Protein AF-A0A7S4FYT9-F1 (afdb_monomer)

Sequence (121 aa):
QPREYAEAGGARRRPPRKLHVITMLNKPWQHHCTTIKSALCHRVPLEIIGWHTGKRQAYFAAVMSKMFLTERHIATLPPEDFVLFVDAGDIVFNGDVDEIYDRFVKIGSSIVFNAESQCSG

Structure (mmCIF, N/CA/C/O backbone):
data_AF-A0A7S4FYT9-F1
#
_entry.id   AF-A0A7S4FYT9-F1
#
loop_
_atom_site.group_PDB
_atom_site.id
_atom_site.type_symbol
_atom_site.label_atom_id
_atom_site.label_alt_id
_atom_site.label_comp_id
_atom_site.label_asym_id
_atom_site.label_entity_id
_atom_site.label_seq_id
_atom_site.pdbx_PDB_ins_code
_atom_site.Cartn_x
_atom_site.Cartn_y
_atom_site.Cartn_z
_atom_site.occupancy
_atom_site.B_iso_or_equiv
_atom_site.auth_seq_id
_atom_site.auth_comp_id
_atom_site.auth_asym_id
_atom_site.auth_atom_id
_atom_site.pdbx_PDB_model_num
ATOM 1 N N . GLN A 1 1 ? -9.338 10.453 34.574 1.00 40.81 1 GLN A N 1
ATOM 2 C CA . GLN A 1 1 ? -10.809 10.543 34.468 1.00 40.81 1 GLN A CA 1
ATOM 3 C C . GLN A 1 1 ? -11.174 10.623 32.990 1.00 40.81 1 GLN A C 1
ATOM 5 O O . GLN A 1 1 ? -10.690 11.540 32.333 1.00 40.81 1 GLN A O 1
ATOM 10 N N . PRO A 1 2 ? -11.915 9.648 32.444 1.00 44.12 2 PRO A N 1
ATOM 11 C CA . PRO A 1 2 ? -12.357 9.665 31.054 1.00 44.12 2 PRO A CA 1
ATOM 12 C C . PRO A 1 2 ? -13.556 10.6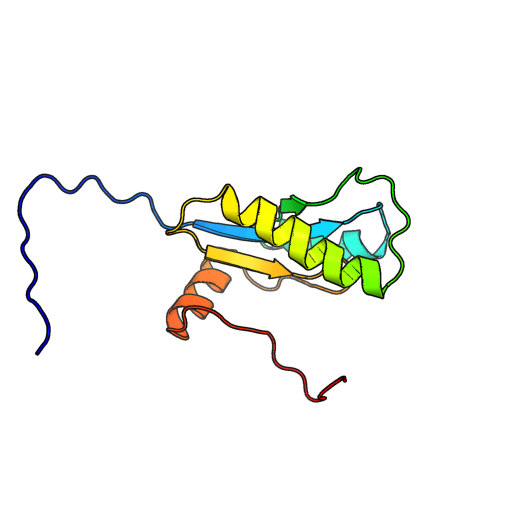11 30.911 1.00 44.12 2 PRO A C 1
ATOM 14 O O . PRO A 1 2 ? -14.449 10.598 31.754 1.00 44.12 2 PRO A O 1
ATOM 17 N N . ARG A 1 3 ? -13.554 11.462 29.878 1.00 44.25 3 ARG A N 1
ATOM 18 C CA . ARG A 1 3 ? -14.702 12.319 29.560 1.00 44.25 3 ARG A CA 1
ATOM 19 C C . ARG A 1 3 ? -15.768 11.503 28.837 1.00 44.25 3 ARG A C 1
ATOM 21 O O . ARG A 1 3 ? -15.481 10.834 27.848 1.00 44.25 3 ARG A O 1
ATOM 28 N N . GLU A 1 4 ? -16.961 11.586 29.406 1.00 42.75 4 GLU A N 1
ATOM 29 C CA . GLU A 1 4 ? -18.210 10.961 29.003 1.00 42.75 4 GLU A CA 1
ATOM 30 C C . GLU A 1 4 ? -18.640 11.289 27.572 1.00 42.75 4 GLU A C 1
ATOM 32 O O . GLU A 1 4 ? -18.412 12.374 27.035 1.00 42.75 4 GLU A O 1
ATOM 37 N N . TYR A 1 5 ? -19.323 10.297 27.008 1.00 52.72 5 TYR A N 1
ATOM 38 C CA . TYR A 1 5 ? -20.113 10.344 25.796 1.00 52.72 5 TYR A CA 1
ATOM 39 C C . TYR A 1 5 ? -21.296 11.300 25.979 1.00 52.72 5 TYR A C 1
ATOM 41 O O . TYR A 1 5 ? -22.156 11.070 26.825 1.00 52.72 5 TYR A O 1
ATOM 49 N N . ALA A 1 6 ? -21.368 12.333 25.144 1.00 39.28 6 ALA A N 1
ATOM 50 C CA . ALA A 1 6 ? -22.602 13.066 24.902 1.00 39.28 6 ALA A CA 1
ATOM 51 C C . ALA A 1 6 ? -23.101 12.698 23.501 1.00 39.28 6 ALA A C 1
ATOM 53 O O . ALA A 1 6 ? -22.604 13.201 22.492 1.00 39.28 6 ALA A O 1
ATOM 54 N N . GLU A 1 7 ? -24.065 11.781 23.447 1.00 59.03 7 GLU A N 1
ATOM 55 C CA . GLU A 1 7 ? -24.903 11.573 22.271 1.00 59.03 7 GLU A CA 1
ATOM 56 C C . GLU A 1 7 ? -25.953 12.688 22.205 1.00 59.03 7 GLU A C 1
ATOM 58 O O . GLU A 1 7 ? -26.822 12.785 23.068 1.00 59.03 7 GLU A O 1
ATOM 63 N N . ALA A 1 8 ? -25.889 13.523 21.168 1.00 42.94 8 ALA A N 1
ATOM 64 C CA . ALA A 1 8 ? -27.011 14.350 20.739 1.00 42.94 8 ALA A CA 1
ATOM 65 C C . ALA A 1 8 ? -26.847 14.743 19.262 1.00 42.94 8 ALA A C 1
ATOM 67 O O . ALA A 1 8 ? -25.903 15.439 18.896 1.00 42.94 8 ALA A O 1
ATOM 68 N N . GLY A 1 9 ? -27.808 14.335 18.428 1.00 40.00 9 GLY A N 1
ATOM 69 C CA . GLY A 1 9 ? -28.089 14.979 17.142 1.00 40.00 9 GLY A CA 1
ATOM 70 C C . GLY A 1 9 ? -27.569 14.247 15.907 1.00 40.00 9 GLY A C 1
ATOM 71 O O . GLY A 1 9 ? -26.445 14.471 15.477 1.00 40.00 9 GLY A O 1
ATOM 72 N N . GLY A 1 10 ? -28.435 13.422 15.303 1.00 42.09 10 GLY A N 1
ATOM 73 C CA . GLY A 1 10 ? -28.353 12.983 13.906 1.00 42.09 10 GLY A CA 1
ATOM 74 C C . GLY A 1 10 ? -26.970 12.519 13.468 1.00 42.09 10 GLY A C 1
ATOM 75 O O . GLY A 1 10 ? -26.275 13.254 12.768 1.00 42.09 10 GLY A O 1
ATOM 76 N N . ALA A 1 11 ? -26.577 11.304 13.859 1.00 44.91 11 ALA A N 1
ATOM 77 C CA . ALA A 1 11 ? -25.326 10.709 13.416 1.00 44.91 11 ALA A CA 1
ATOM 78 C C . ALA A 1 11 ? -25.311 10.653 11.881 1.00 44.91 11 ALA A C 1
ATOM 80 O O . ALA A 1 11 ? -25.817 9.712 11.269 1.00 44.91 11 ALA A O 1
ATOM 81 N N . ARG A 1 12 ? -24.706 11.667 11.245 1.00 51.09 12 ARG A N 1
ATOM 82 C CA . ARG A 1 12 ? -24.096 11.504 9.931 1.00 51.09 12 ARG A CA 1
ATOM 83 C C . ARG A 1 12 ? -23.242 10.261 10.093 1.00 51.09 12 ARG A C 1
ATOM 85 O O . ARG A 1 12 ? -22.266 10.305 10.843 1.00 51.09 12 ARG A O 1
ATOM 92 N N . ARG A 1 13 ? -23.670 9.141 9.501 1.00 49.75 13 ARG A N 1
ATOM 93 C CA . ARG A 1 13 ? -22.860 7.925 9.456 1.00 49.75 13 ARG A CA 1
ATOM 94 C C . ARG A 1 13 ? -21.493 8.387 8.980 1.00 49.75 13 ARG A C 1
ATOM 96 O O . ARG A 1 13 ? -21.386 8.883 7.859 1.00 49.75 13 ARG A O 1
ATOM 103 N N . ARG A 1 14 ? -20.493 8.341 9.868 1.00 52.25 14 ARG A N 1
ATOM 104 C CA . ARG A 1 14 ? -19.122 8.614 9.453 1.00 52.25 14 ARG A CA 1
ATOM 105 C C . ARG A 1 14 ? -18.856 7.654 8.294 1.00 52.25 14 ARG A C 1
ATOM 107 O O . ARG A 1 14 ? -19.249 6.487 8.415 1.00 52.25 14 ARG A O 1
ATOM 114 N N . PRO A 1 15 ? -18.311 8.136 7.168 1.00 57.19 15 PRO A N 1
ATOM 115 C CA . PRO A 1 15 ? -17.970 7.240 6.080 1.00 57.19 15 PRO A CA 1
ATOM 116 C C . PRO A 1 15 ? -17.090 6.111 6.641 1.00 57.19 15 PRO A C 1
ATOM 118 O O . PRO A 1 15 ? -16.320 6.349 7.581 1.00 57.19 15 PRO A O 1
ATOM 121 N N . PRO A 1 16 ? -17.260 4.870 6.159 1.00 69.19 16 PRO A N 1
ATOM 122 C CA . PRO A 1 16 ? -16.419 3.769 6.599 1.00 69.19 16 PRO A CA 1
ATOM 123 C C . PRO A 1 16 ? -14.960 4.146 6.338 1.00 69.19 16 PRO A C 1
ATOM 125 O O . PRO A 1 16 ? -14.628 4.579 5.235 1.00 69.19 16 PRO A O 1
ATOM 128 N N . ARG A 1 17 ? -14.118 4.022 7.370 1.00 78.25 17 ARG A N 1
ATOM 129 C CA . ARG A 1 17 ? -12.682 4.288 7.247 1.00 78.25 17 ARG A CA 1
ATOM 130 C C . ARG A 1 17 ? -12.112 3.357 6.191 1.00 78.25 17 ARG A C 1
ATOM 132 O O . ARG A 1 17 ? -12.377 2.155 6.236 1.00 78.25 17 ARG A O 1
ATOM 139 N N . LYS A 1 18 ? -11.355 3.910 5.253 1.00 90.81 18 LYS A N 1
ATOM 140 C CA . LYS A 1 18 ? -10.809 3.156 4.130 1.00 90.81 18 LYS A CA 1
ATOM 141 C C . LYS A 1 18 ? -9.322 2.890 4.339 1.00 90.81 18 LYS A C 1
ATOM 143 O O . LYS A 1 18 ? -8.601 3.741 4.850 1.00 90.81 18 LYS A O 1
ATOM 148 N N . LEU A 1 19 ? -8.862 1.714 3.913 1.00 95.19 19 LEU A N 1
ATOM 149 C CA . LEU A 1 19 ? -7.441 1.418 3.760 1.00 95.19 19 LEU A CA 1
ATOM 150 C C . LEU A 1 19 ? -7.000 1.738 2.324 1.00 95.19 19 LEU A C 1
ATOM 152 O O . LEU A 1 19 ? -7.500 1.145 1.366 1.00 95.19 19 LEU A O 1
ATOM 156 N N . HIS A 1 20 ? -6.056 2.665 2.179 1.00 96.31 20 HIS A N 1
ATOM 157 C CA . HIS A 1 20 ? -5.374 2.969 0.921 1.00 96.31 20 HIS A CA 1
ATOM 158 C C . HIS A 1 20 ? -4.064 2.193 0.871 1.00 96.31 20 HIS A C 1
ATOM 160 O O . HIS A 1 20 ? -3.206 2.360 1.739 1.00 96.31 20 HIS A O 1
ATOM 166 N N . VAL A 1 21 ? -3.903 1.333 -0.133 1.00 96.75 21 VAL A N 1
ATOM 167 C CA . VAL A 1 21 ? -2.670 0.565 -0.324 1.00 96.75 21 VAL A CA 1
ATOM 168 C C . VAL A 1 21 ? -1.877 1.215 -1.439 1.00 96.75 21 VAL A C 1
ATOM 170 O O . VAL A 1 21 ? -2.319 1.233 -2.584 1.00 96.75 21 VAL A O 1
ATOM 173 N N . ILE A 1 22 ? -0.715 1.760 -1.101 1.00 95.31 22 ILE A N 1
ATOM 174 C CA . ILE A 1 22 ? 0.090 2.579 -2.003 1.00 95.31 22 ILE A CA 1
ATOM 175 C C . ILE A 1 22 ? 1.469 1.961 -2.210 1.00 95.31 22 ILE A C 1
ATOM 177 O O . ILE A 1 22 ? 2.084 1.411 -1.295 1.00 95.31 22 ILE A O 1
ATOM 181 N N . THR A 1 23 ? 1.984 2.092 -3.424 1.00 92.50 23 THR A N 1
ATOM 182 C CA . THR A 1 23 ? 3.362 1.743 -3.753 1.00 92.50 23 THR A CA 1
ATOM 183 C C . THR A 1 23 ? 3.968 2.769 -4.697 1.00 92.50 23 THR A C 1
ATOM 185 O O . THR A 1 23 ? 3.248 3.450 -5.425 1.00 92.50 23 THR A O 1
ATOM 188 N N . MET A 1 24 ? 5.295 2.899 -4.712 1.00 88.44 24 MET A N 1
ATOM 189 C CA . MET A 1 24 ? 5.979 3.835 -5.605 1.00 88.44 24 MET A CA 1
ATOM 190 C C . MET A 1 24 ? 6.652 3.119 -6.772 1.00 88.44 24 MET A C 1
ATOM 192 O O . MET A 1 24 ? 7.477 2.224 -6.580 1.00 88.44 24 MET A O 1
ATOM 196 N N . LEU A 1 25 ? 6.396 3.609 -7.987 1.00 83.75 25 LEU A N 1
ATOM 197 C CA . LEU A 1 25 ? 7.060 3.140 -9.196 1.00 83.75 25 LEU A CA 1
ATOM 198 C C . LEU A 1 25 ? 7.411 4.290 -10.137 1.00 83.75 25 LEU A C 1
ATOM 200 O O . LEU A 1 25 ? 6.536 5.007 -10.607 1.00 83.75 25 LEU A O 1
ATOM 204 N N . ASN A 1 26 ? 8.696 4.441 -10.463 1.00 75.44 26 ASN A N 1
ATOM 205 C CA . ASN A 1 26 ? 9.166 5.486 -11.380 1.00 75.44 26 ASN A CA 1
ATOM 206 C C . ASN A 1 26 ? 9.350 5.001 -12.832 1.00 75.44 26 ASN A C 1
ATOM 208 O O . ASN A 1 26 ? 9.336 5.826 -13.749 1.00 75.44 26 ASN A O 1
ATOM 212 N N . LYS A 1 27 ? 9.508 3.688 -13.060 1.00 72.62 27 LYS A N 1
ATOM 213 C CA . LYS A 1 27 ? 9.619 3.053 -14.384 1.00 72.62 27 LYS A CA 1
ATOM 214 C C . LYS A 1 27 ? 9.058 1.629 -14.360 1.00 72.62 27 LYS A C 1
ATOM 216 O O . LYS A 1 27 ? 9.313 0.924 -13.392 1.00 72.62 27 LYS A O 1
ATOM 221 N N . PRO A 1 28 ? 8.379 1.162 -15.420 1.00 68.69 28 PRO A N 1
ATOM 222 C CA . PRO A 1 28 ? 7.973 -0.236 -15.517 1.00 68.69 28 PRO A CA 1
ATOM 223 C C . PRO A 1 28 ? 9.192 -1.161 -15.454 1.00 68.69 28 PRO A C 1
ATOM 225 O O . PRO A 1 28 ? 10.140 -1.003 -16.224 1.00 68.69 28 PRO A O 1
ATOM 228 N N . TRP A 1 29 ? 9.148 -2.140 -14.554 1.00 71.75 29 TRP A N 1
ATOM 229 C CA . TRP A 1 29 ? 10.167 -3.177 -14.435 1.00 71.75 29 TRP A CA 1
ATOM 230 C C . TRP A 1 29 ? 9.514 -4.521 -14.095 1.00 71.75 29 TRP A C 1
ATOM 232 O O . TRP A 1 29 ? 8.475 -4.561 -13.437 1.00 71.75 29 TRP A O 1
ATOM 242 N N . GLN A 1 30 ? 10.096 -5.625 -14.573 1.00 69.56 30 GLN A N 1
ATOM 243 C CA . GLN A 1 30 ? 9.474 -6.956 -14.536 1.00 69.56 30 GLN A CA 1
ATOM 244 C C . GLN A 1 30 ? 9.146 -7.436 -13.117 1.00 69.56 30 GLN A C 1
ATOM 246 O O . GLN A 1 30 ? 8.117 -8.075 -12.917 1.00 69.56 30 GLN A O 1
ATOM 251 N N . HIS A 1 31 ? 9.963 -7.084 -12.121 1.00 73.06 31 HIS A N 1
ATOM 252 C CA . HIS A 1 31 ? 9.740 -7.504 -10.733 1.00 73.06 31 HIS A CA 1
ATOM 253 C C . HIS A 1 31 ? 8.440 -6.942 -10.127 1.00 73.06 31 HIS A C 1
ATOM 255 O O . HIS A 1 31 ? 7.831 -7.571 -9.268 1.00 73.06 31 HIS A O 1
ATOM 261 N N . HIS A 1 32 ? 7.920 -5.837 -10.666 1.00 81.62 32 HIS A N 1
ATOM 262 C CA . HIS A 1 32 ? 6.683 -5.211 -10.193 1.00 81.62 32 HIS A CA 1
ATOM 263 C C . HIS A 1 32 ? 5.432 -5.970 -10.633 1.00 81.62 32 HIS A C 1
ATOM 265 O O . HIS A 1 32 ? 4.373 -5.843 -10.017 1.00 81.62 32 HIS A O 1
ATOM 271 N N . CYS A 1 33 ? 5.541 -6.789 -11.685 1.00 87.38 33 CYS A N 1
ATOM 272 C CA . CYS A 1 33 ? 4.434 -7.620 -12.135 1.00 87.38 33 CYS A CA 1
ATOM 273 C C . CYS A 1 33 ? 3.998 -8.601 -11.043 1.00 87.38 33 CYS A C 1
ATOM 275 O O . CYS A 1 33 ? 2.808 -8.880 -10.942 1.00 87.38 33 CYS A O 1
ATOM 277 N N . THR A 1 34 ? 4.922 -9.089 -10.208 1.00 91.31 34 THR A N 1
ATOM 278 C CA . THR A 1 34 ? 4.604 -9.995 -9.096 1.00 91.31 34 THR A CA 1
ATOM 279 C C . THR A 1 34 ? 3.759 -9.293 -8.035 1.00 91.31 34 THR A C 1
ATOM 281 O O . THR A 1 34 ? 2.691 -9.793 -7.678 1.00 91.31 34 THR A O 1
ATOM 284 N N . THR A 1 35 ? 4.174 -8.100 -7.604 1.00 92.75 35 THR A N 1
ATOM 285 C CA . THR A 1 35 ? 3.432 -7.273 -6.644 1.00 92.75 35 THR A CA 1
ATOM 286 C C . THR A 1 35 ? 2.030 -6.960 -7.160 1.00 92.75 35 THR A C 1
ATOM 288 O O . THR A 1 35 ? 1.045 -7.267 -6.491 1.00 92.75 35 THR A O 1
ATOM 291 N N . ILE A 1 36 ? 1.919 -6.453 -8.395 1.00 92.69 36 ILE A N 1
ATOM 292 C CA . ILE A 1 36 ? 0.631 -6.116 -9.022 1.00 92.69 36 ILE A CA 1
ATOM 293 C C . ILE A 1 36 ? -0.254 -7.359 -9.157 1.00 92.69 36 ILE A C 1
ATOM 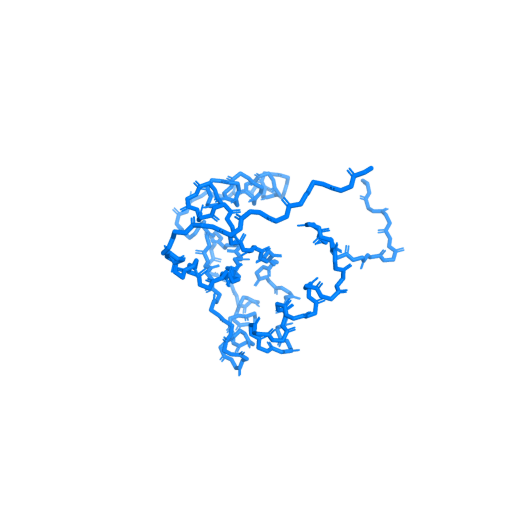295 O O . ILE A 1 36 ? -1.437 -7.320 -8.826 1.00 92.69 36 ILE A O 1
ATOM 299 N N . LYS A 1 37 ? 0.306 -8.482 -9.619 1.00 94.38 37 LYS A N 1
ATOM 300 C CA . LYS A 1 37 ? -0.449 -9.727 -9.789 1.00 94.38 37 LYS A CA 1
ATOM 301 C C . LYS A 1 37 ? -0.975 -10.243 -8.454 1.00 94.38 37 LYS A C 1
ATOM 303 O O . LYS A 1 37 ? -2.139 -10.622 -8.388 1.00 94.38 37 LYS A O 1
ATOM 308 N N . SER A 1 38 ? -0.157 -10.240 -7.401 1.00 96.12 38 SER A N 1
ATOM 309 C CA . SER A 1 38 ? -0.609 -10.663 -6.072 1.00 96.12 38 SER A CA 1
ATOM 310 C C . SER A 1 38 ? -1.687 -9.731 -5.513 1.00 96.12 38 SER A C 1
ATOM 312 O O . SER A 1 38 ? -2.704 -10.220 -5.031 1.00 96.12 38 SER A O 1
ATOM 314 N N . ALA A 1 39 ? -1.546 -8.412 -5.685 1.00 96.06 39 ALA A N 1
ATOM 315 C CA . ALA A 1 39 ? -2.573 -7.451 -5.290 1.00 96.06 39 ALA A CA 1
ATOM 316 C C . ALA A 1 39 ? -3.914 -7.745 -5.981 1.00 96.06 39 ALA A C 1
ATOM 318 O O . ALA A 1 39 ? -4.944 -7.842 -5.320 1.00 96.06 39 ALA A O 1
ATOM 319 N N . LEU A 1 40 ? -3.896 -7.984 -7.297 1.00 95.50 40 LEU A N 1
ATOM 320 C CA . LEU A 1 40 ? -5.093 -8.347 -8.060 1.00 95.50 40 LEU A CA 1
ATOM 321 C C . LEU A 1 40 ? -5.700 -9.678 -7.597 1.00 95.50 40 LEU A C 1
ATOM 323 O O . LEU A 1 40 ? -6.911 -9.751 -7.388 1.00 95.50 40 LEU A O 1
ATOM 327 N N . CYS A 1 41 ? -4.880 -10.716 -7.402 1.00 97.06 41 CYS A N 1
ATOM 328 C CA . CYS A 1 41 ? -5.342 -12.023 -6.922 1.00 97.06 41 CYS A CA 1
ATOM 329 C C . CYS A 1 41 ? -6.029 -11.933 -5.553 1.00 97.06 41 CYS A C 1
ATOM 331 O O . CYS A 1 41 ? -6.990 -12.657 -5.304 1.00 97.06 41 CYS A O 1
ATOM 333 N N . HIS A 1 42 ? -5.559 -11.030 -4.695 1.00 96.94 42 HIS A N 1
ATOM 334 C CA . HIS A 1 42 ? -6.077 -10.831 -3.348 1.00 96.94 42 HIS A CA 1
ATOM 335 C C . HIS A 1 42 ? -7.035 -9.638 -3.224 1.00 96.94 42 HIS A C 1
ATOM 337 O O . HIS A 1 42 ? -7.385 -9.253 -2.118 1.00 96.94 42 HIS A O 1
ATOM 343 N N . ARG A 1 43 ? -7.508 -9.057 -4.338 1.00 95.69 43 ARG A N 1
ATOM 344 C CA . ARG A 1 43 ? -8.461 -7.925 -4.338 1.00 95.69 43 ARG A CA 1
ATOM 345 C C . ARG A 1 43 ? -7.973 -6.716 -3.529 1.00 95.69 43 ARG A C 1
ATOM 347 O O . ARG A 1 43 ? -8.768 -5.985 -2.944 1.00 95.69 43 ARG A O 1
ATOM 354 N N . VAL A 1 44 ? -6.666 -6.490 -3.522 1.00 96.75 44 VAL A N 1
ATOM 355 C CA . VAL A 1 44 ? -6.047 -5.325 -2.899 1.00 96.75 44 VAL A CA 1
ATOM 356 C C . VAL A 1 44 ? -6.038 -4.177 -3.916 1.00 96.75 44 VAL A C 1
ATOM 358 O O . VAL A 1 44 ? -5.402 -4.309 -4.968 1.00 96.75 44 VAL A O 1
ATOM 361 N N . PRO A 1 45 ? -6.728 -3.050 -3.648 1.00 94.94 45 PRO A N 1
ATOM 362 C CA . PRO A 1 45 ? -6.757 -1.901 -4.549 1.00 94.94 45 PRO A CA 1
ATOM 363 C C . PRO A 1 45 ? -5.437 -1.121 -4.451 1.00 94.94 45 PRO A C 1
ATOM 365 O O . PRO A 1 45 ? -5.351 -0.104 -3.767 1.00 94.94 45 PRO A O 1
ATOM 368 N N . LEU A 1 46 ? -4.398 -1.637 -5.110 1.00 94.50 46 LEU A N 1
ATOM 369 C CA . LEU A 1 46 ? -3.054 -1.067 -5.104 1.00 94.50 46 LEU A CA 1
ATOM 370 C C . LEU A 1 46 ? -2.971 0.183 -5.990 1.00 94.50 46 LEU A C 1
ATOM 372 O O . LEU A 1 46 ? -3.107 0.099 -7.212 1.00 94.50 46 LEU A O 1
ATOM 376 N N . GLU A 1 47 ? -2.681 1.328 -5.381 1.00 93.50 47 GLU A N 1
ATOM 377 C CA . GLU A 1 47 ? -2.369 2.573 -6.075 1.00 93.50 47 GLU A CA 1
ATOM 378 C C . GLU A 1 47 ? -0.858 2.711 -6.298 1.00 93.50 47 GLU A C 1
ATOM 380 O O . GLU A 1 47 ? -0.043 2.463 -5.407 1.00 93.50 47 GLU A O 1
ATOM 385 N N . ILE A 1 48 ? -0.474 3.119 -7.509 1.00 90.19 48 ILE A N 1
ATOM 386 C CA . ILE A 1 48 ? 0.923 3.308 -7.900 1.00 90.19 48 ILE A CA 1
ATOM 387 C C . ILE A 1 48 ? 1.202 4.804 -8.046 1.00 90.19 48 ILE A C 1
ATOM 389 O O . ILE A 1 48 ? 0.724 5.444 -8.982 1.00 90.19 48 ILE A O 1
ATOM 393 N N . ILE A 1 49 ? 2.037 5.348 -7.163 1.00 88.00 49 ILE A N 1
ATOM 394 C CA . ILE A 1 49 ? 2.463 6.751 -7.191 1.00 88.00 49 ILE A CA 1
ATOM 395 C C . ILE A 1 49 ? 3.840 6.913 -7.853 1.00 88.00 49 ILE A C 1
ATOM 397 O O . ILE A 1 49 ? 4.676 6.008 -7.857 1.00 88.00 49 ILE A O 1
ATOM 401 N N . GLY A 1 50 ? 4.104 8.095 -8.419 1.00 81.25 50 GLY A N 1
ATOM 402 C CA . GLY A 1 50 ? 5.405 8.436 -9.021 1.00 81.25 50 GLY A CA 1
ATOM 403 C C . GLY A 1 50 ? 5.601 7.995 -10.477 1.00 81.25 50 GLY A C 1
ATOM 404 O O . GLY A 1 50 ? 6.651 8.293 -11.068 1.00 81.25 50 GLY A O 1
ATOM 405 N N . TRP A 1 51 ? 4.584 7.360 -11.066 1.00 69.19 51 TRP A N 1
ATOM 406 C CA . TRP A 1 51 ? 4.534 7.009 -12.482 1.00 69.19 51 TRP A CA 1
ATOM 407 C C . TRP A 1 51 ? 4.669 8.298 -13.317 1.00 69.19 51 TRP A C 1
ATOM 409 O O . TRP A 1 51 ? 3.922 9.250 -13.114 1.00 69.19 51 TRP A O 1
ATOM 419 N N . HIS A 1 52 ? 5.669 8.358 -14.209 1.00 59.94 52 HIS A N 1
ATOM 420 C CA . HIS A 1 52 ? 6.035 9.519 -15.053 1.00 59.94 52 HIS A CA 1
ATOM 421 C C . HIS A 1 52 ? 6.882 10.652 -14.445 1.00 59.94 52 HIS A C 1
ATOM 423 O O . HIS A 1 52 ? 7.058 11.686 -15.087 1.00 59.94 52 HIS A O 1
ATOM 429 N N . THR A 1 53 ? 7.523 10.477 -13.288 1.00 61.44 53 THR A N 1
ATOM 430 C CA . THR A 1 53 ? 8.441 11.519 -12.763 1.00 61.44 53 THR A CA 1
ATOM 431 C C . THR A 1 53 ? 9.724 11.724 -13.592 1.00 61.44 53 THR A C 1
ATOM 433 O O . THR A 1 53 ? 10.471 12.668 -13.340 1.00 61.44 53 THR A O 1
ATOM 436 N N . GLY A 1 54 ? 9.997 10.874 -1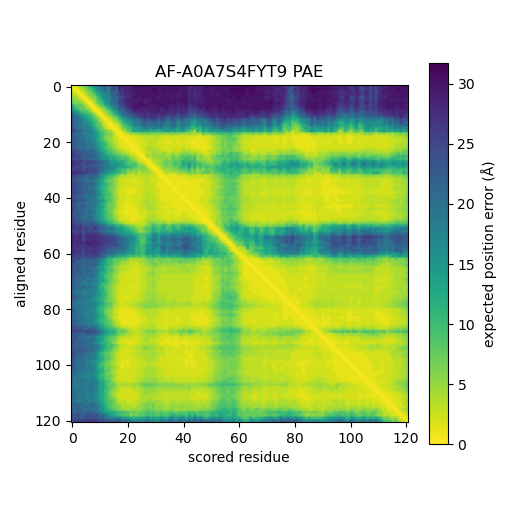4.595 1.00 54.47 54 GLY A N 1
ATOM 437 C CA . GLY A 1 54 ? 11.002 11.089 -15.652 1.00 54.47 54 GLY A CA 1
ATOM 438 C C . GLY A 1 54 ? 12.475 11.081 -15.214 1.00 54.47 54 GLY A C 1
ATOM 439 O O . GLY A 1 54 ? 13.368 11.047 -16.060 1.00 54.47 54 GLY A O 1
ATOM 440 N N . LYS A 1 55 ? 12.768 11.077 -13.909 1.00 53.47 55 LYS A N 1
ATOM 441 C CA . LYS A 1 55 ? 14.127 11.212 -13.369 1.00 53.47 55 LYS A CA 1
ATOM 442 C C . LYS A 1 55 ? 14.730 9.852 -13.000 1.00 53.47 55 LYS A C 1
ATOM 444 O O . LYS A 1 55 ? 14.100 9.030 -12.342 1.00 53.47 55 LYS A O 1
ATOM 449 N N . ARG A 1 56 ? 15.995 9.626 -13.388 1.00 52.66 56 ARG A N 1
ATOM 450 C CA . ARG A 1 56 ? 16.863 8.600 -12.777 1.00 52.66 56 ARG A CA 1
ATOM 451 C C . ARG A 1 56 ? 17.160 9.050 -11.342 1.00 52.66 56 ARG A C 1
ATOM 453 O O . ARG A 1 56 ? 18.061 9.853 -11.133 1.00 52.66 56 ARG A O 1
ATOM 460 N N . GLN A 1 57 ? 16.383 8.598 -10.365 1.00 53.06 57 GLN A N 1
ATOM 461 C CA . GLN A 1 57 ? 16.719 8.812 -8.955 1.00 53.06 57 GLN A CA 1
ATOM 462 C C . GLN A 1 57 ? 17.846 7.844 -8.571 1.00 53.06 57 GLN A C 1
ATOM 464 O O . GLN A 1 57 ? 17.688 6.632 -8.694 1.00 53.06 57 GLN A O 1
ATOM 469 N N . ALA A 1 58 ? 18.997 8.377 -8.146 1.00 47.94 58 ALA A N 1
ATOM 470 C CA . ALA A 1 58 ? 20.017 7.603 -7.434 1.00 47.94 58 ALA A CA 1
ATOM 471 C C . ALA A 1 58 ? 19.399 6.978 -6.169 1.00 47.94 58 ALA A C 1
ATOM 473 O O . ALA A 1 58 ? 18.459 7.546 -5.631 1.00 47.94 58 ALA A O 1
ATOM 474 N N . TYR A 1 59 ? 19.908 5.852 -5.665 1.00 47.56 59 TYR A N 1
ATOM 475 C CA . TYR A 1 59 ? 19.293 5.093 -4.557 1.00 47.56 59 TYR A CA 1
ATOM 476 C C . TYR A 1 59 ? 18.926 5.945 -3.317 1.00 47.56 59 TYR A C 1
ATOM 478 O O . TYR A 1 59 ? 17.801 5.879 -2.831 1.00 47.56 59 TYR A O 1
ATOM 486 N N . PHE A 1 60 ? 19.812 6.847 -2.876 1.00 47.03 60 PHE A N 1
ATOM 487 C CA . PHE A 1 60 ? 19.512 7.810 -1.799 1.00 47.03 60 PHE A CA 1
ATOM 488 C C . PHE A 1 60 ? 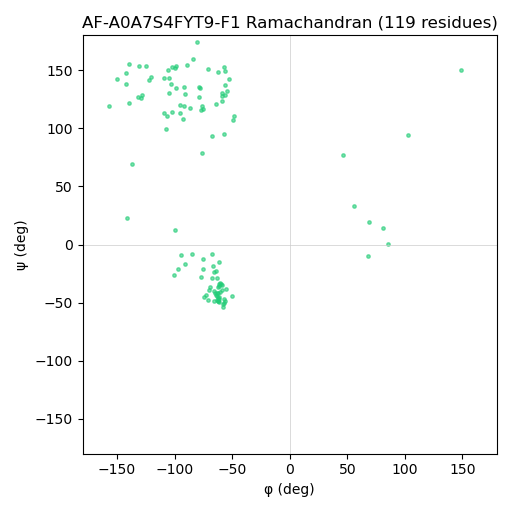18.433 8.834 -2.183 1.00 47.03 60 PHE A C 1
ATOM 490 O O . PHE A 1 60 ? 17.533 9.138 -1.401 1.00 47.03 60 PHE A O 1
ATOM 497 N N . ALA A 1 61 ? 18.475 9.327 -3.422 1.00 60.56 61 ALA A N 1
ATOM 498 C CA . ALA A 1 61 ? 17.396 10.141 -3.965 1.00 60.56 61 ALA A CA 1
ATOM 499 C C . ALA A 1 61 ? 16.094 9.333 -4.111 1.00 60.56 61 ALA A C 1
ATOM 501 O O . ALA A 1 61 ? 15.025 9.931 -4.100 1.00 60.56 61 ALA A O 1
ATOM 502 N N . ALA A 1 62 ? 16.153 8.002 -4.226 1.00 68.88 62 ALA A N 1
ATOM 503 C CA . ALA A 1 62 ? 14.991 7.136 -4.375 1.00 68.88 62 ALA A CA 1
ATOM 504 C C . ALA A 1 62 ? 14.231 6.984 -3.053 1.00 68.88 62 ALA A C 1
ATOM 506 O O . ALA A 1 62 ? 13.018 7.165 -3.061 1.00 68.88 62 ALA A O 1
ATOM 507 N N . VAL A 1 63 ? 14.913 6.760 -1.920 1.00 76.75 63 VAL A N 1
ATOM 508 C CA . VAL A 1 63 ? 14.255 6.713 -0.595 1.00 76.75 63 VAL A CA 1
ATOM 509 C C . VAL A 1 63 ? 13.608 8.057 -0.259 1.00 76.75 63 VAL A C 1
ATOM 511 O O . VAL A 1 63 ? 12.419 8.109 0.049 1.00 76.75 63 VAL A O 1
ATOM 514 N N . MET A 1 64 ? 14.339 9.163 -0.423 1.00 81.31 64 MET A N 1
ATOM 515 C CA . MET A 1 64 ? 13.778 10.500 -0.187 1.00 81.31 64 MET A CA 1
ATOM 516 C C . MET A 1 64 ? 12.603 10.812 -1.120 1.00 81.31 64 MET A C 1
ATOM 518 O O . MET A 1 64 ? 11.632 11.443 -0.710 1.00 81.31 64 MET A O 1
ATOM 522 N N . SER A 1 65 ? 12.654 10.343 -2.369 1.00 81.50 65 SER A N 1
ATOM 523 C CA . SER A 1 65 ? 11.540 10.514 -3.307 1.00 81.50 65 SER A CA 1
ATOM 524 C C . SER A 1 65 ? 10.321 9.679 -2.924 1.00 81.50 65 SER A C 1
ATOM 526 O O . SER A 1 65 ? 9.210 10.179 -3.079 1.00 81.50 65 SER A O 1
ATOM 528 N N . LYS A 1 66 ? 10.509 8.461 -2.391 1.00 85.69 66 LYS A N 1
ATOM 529 C CA . LYS A 1 66 ? 9.421 7.661 -1.805 1.00 85.69 66 LYS A CA 1
ATOM 530 C C . LYS A 1 66 ? 8.751 8.438 -0.684 1.00 85.69 66 LYS A C 1
ATOM 532 O O . LYS A 1 66 ? 7.553 8.672 -0.762 1.00 85.69 66 LYS A O 1
ATOM 537 N N . MET A 1 67 ? 9.524 8.916 0.292 1.00 87.25 67 MET A N 1
ATOM 538 C CA . MET A 1 67 ? 8.983 9.685 1.417 1.00 87.25 67 MET A CA 1
ATOM 539 C C . MET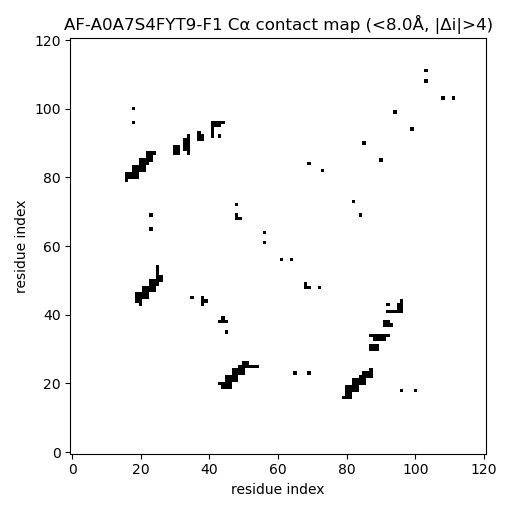 A 1 67 ? 8.209 10.919 0.944 1.00 87.25 67 MET A C 1
ATOM 541 O O . MET A 1 67 ? 7.053 11.087 1.314 1.00 87.25 67 MET A O 1
ATOM 545 N N . PHE A 1 68 ? 8.803 11.733 0.068 1.00 87.50 68 PHE A N 1
ATOM 546 C CA . PHE A 1 68 ? 8.187 12.970 -0.415 1.00 87.50 68 PHE A CA 1
ATOM 547 C C . PHE A 1 68 ? 6.907 12.735 -1.228 1.00 87.50 68 PHE A C 1
ATOM 549 O O . PHE A 1 68 ? 5.920 13.452 -1.068 1.00 87.50 68 PHE A O 1
ATOM 556 N N . LEU A 1 69 ? 6.908 11.753 -2.133 1.00 86.75 69 LEU A N 1
ATOM 557 C CA . LEU A 1 69 ? 5.726 11.454 -2.943 1.00 86.75 69 LEU A CA 1
ATOM 558 C C . LEU A 1 69 ? 4.618 10.828 -2.098 1.00 86.75 69 LEU A C 1
ATOM 560 O O . LEU A 1 69 ? 3.457 11.191 -2.274 1.00 86.75 69 LEU A O 1
ATOM 564 N N . THR A 1 70 ? 4.978 9.945 -1.166 1.00 90.75 70 THR A N 1
ATOM 565 C CA . THR A 1 70 ? 4.041 9.358 -0.208 1.00 90.75 70 THR A CA 1
ATOM 566 C C . THR A 1 70 ? 3.422 10.433 0.674 1.00 90.75 70 THR A C 1
ATOM 568 O O . THR A 1 70 ? 2.203 10.503 0.753 1.00 90.75 70 THR A O 1
ATOM 571 N N . GLU A 1 71 ? 4.218 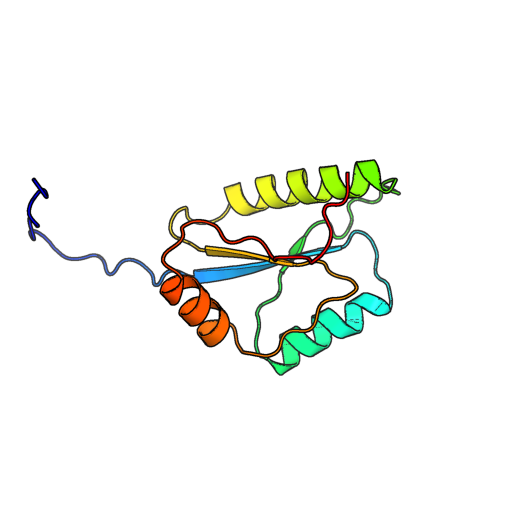11.326 1.263 1.00 91.94 71 GLU A N 1
ATOM 572 C CA . GLU A 1 71 ? 3.721 12.438 2.082 1.00 91.94 71 GLU A CA 1
ATOM 573 C C . GLU A 1 71 ? 2.733 13.317 1.303 1.00 91.94 71 GLU A C 1
ATOM 575 O O . GLU A 1 71 ? 1.622 13.578 1.768 1.00 91.94 71 GLU A O 1
ATOM 580 N N . ARG A 1 72 ? 3.094 13.721 0.077 1.00 90.94 72 ARG A N 1
ATOM 581 C CA . ARG A 1 72 ? 2.209 14.522 -0.781 1.00 90.94 72 ARG A CA 1
ATOM 582 C C . ARG A 1 72 ? 0.919 13.803 -1.137 1.00 90.94 72 ARG A C 1
ATOM 584 O O . ARG A 1 72 ? -0.106 14.463 -1.261 1.00 90.94 72 ARG A O 1
ATOM 591 N N . HIS A 1 73 ? 0.974 12.491 -1.340 1.00 91.31 73 HIS A N 1
ATOM 592 C CA . HIS A 1 73 ? -0.210 11.697 -1.630 1.00 91.31 73 HIS A CA 1
ATOM 593 C C . HIS A 1 73 ? -1.105 11.569 -0.389 1.00 91.31 73 HIS A C 1
ATOM 595 O O . HIS A 1 73 ? -2.289 11.887 -0.469 1.00 91.31 73 HIS A O 1
ATOM 601 N N . ILE A 1 74 ? -0.542 11.224 0.774 1.00 93.31 74 ILE A N 1
ATOM 602 C CA . ILE A 1 74 ? -1.268 11.133 2.052 1.00 93.31 74 ILE A CA 1
ATOM 603 C C . ILE A 1 74 ? -1.986 12.447 2.381 1.00 93.31 74 ILE A C 1
ATOM 605 O O . ILE A 1 74 ? -3.129 12.418 2.821 1.00 93.31 74 ILE A O 1
ATOM 609 N N . ALA A 1 75 ? -1.373 13.599 2.094 1.00 95.12 75 ALA A N 1
ATOM 610 C CA . ALA A 1 75 ? -1.986 14.913 2.305 1.00 95.12 75 ALA A CA 1
ATOM 611 C C . ALA A 1 75 ? -3.279 15.156 1.493 1.00 95.12 75 ALA A C 1
ATOM 613 O O . ALA A 1 75 ? -4.005 16.109 1.773 1.00 95.12 75 ALA A O 1
ATOM 614 N N . THR A 1 76 ? -3.565 14.329 0.482 1.00 94.44 76 THR A N 1
ATOM 615 C CA . THR A 1 76 ? -4.805 14.387 -0.313 1.00 94.44 76 THR A CA 1
ATOM 616 C C . THR A 1 76 ? -5.903 13.452 0.198 1.00 94.44 76 THR A C 1
ATOM 618 O O . THR A 1 76 ? -7.038 13.537 -0.272 1.00 94.44 76 THR A O 1
ATOM 621 N N . LEU A 1 77 ? -5.583 12.574 1.154 1.00 93.69 77 LEU A N 1
ATOM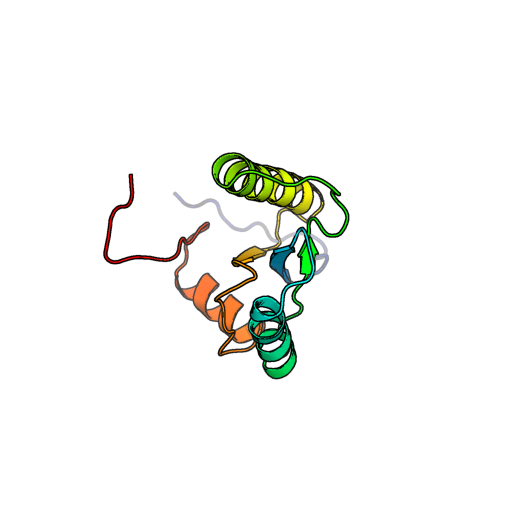 622 C CA . LEU A 1 77 ? -6.508 11.589 1.707 1.00 93.69 77 LEU A CA 1
ATOM 623 C C . LEU A 1 77 ? -7.279 12.156 2.914 1.00 93.69 77 LEU A C 1
ATOM 625 O O . LEU A 1 77 ? -6.786 13.059 3.598 1.00 93.69 77 LEU A O 1
ATOM 629 N N . PRO A 1 78 ? -8.481 11.628 3.213 1.00 94.00 78 PRO A N 1
ATOM 630 C CA . PRO A 1 78 ? -9.183 11.930 4.456 1.00 94.00 78 PRO A CA 1
ATOM 631 C C . PRO A 1 78 ? -8.326 11.591 5.690 1.00 94.00 78 PRO A C 1
ATOM 633 O O . PRO A 1 78 ? -7.715 10.522 5.730 1.00 94.00 78 PRO A O 1
ATOM 636 N N . PRO A 1 79 ? -8.284 12.450 6.724 1.00 90.56 79 PRO A N 1
ATOM 637 C CA . PRO A 1 79 ? -7.428 12.241 7.897 1.00 90.56 79 PRO A CA 1
ATOM 638 C C . PRO A 1 79 ? -7.826 11.026 8.752 1.00 90.56 79 PRO A C 1
ATOM 640 O O . PRO A 1 79 ? -7.040 10.563 9.575 1.00 90.56 79 PRO A O 1
ATOM 643 N N . GLU A 1 80 ? -9.053 10.529 8.602 1.00 91.00 80 GLU A N 1
ATOM 644 C CA . GLU A 1 80 ? -9.565 9.328 9.263 1.00 91.00 80 GLU A CA 1
ATOM 645 C C . GLU A 1 80 ? -9.245 8.011 8.540 1.00 91.00 80 GLU A C 1
ATOM 647 O O . GLU A 1 80 ? -9.538 6.945 9.094 1.00 91.00 80 GLU A O 1
ATOM 652 N N . ASP A 1 81 ? -8.689 8.080 7.330 1.00 94.00 81 ASP A N 1
ATOM 653 C CA . ASP A 1 81 ? -8.332 6.908 6.538 1.00 94.00 81 ASP A CA 1
ATOM 654 C C . ASP A 1 81 ? -6.961 6.345 6.929 1.00 94.00 81 ASP A C 1
ATOM 656 O O . ASP A 1 81 ? -6.113 7.008 7.530 1.00 94.00 81 ASP A O 1
ATOM 660 N N . PHE A 1 82 ? -6.745 5.082 6.572 1.00 95.25 82 PHE A N 1
ATOM 661 C CA . PHE A 1 82 ? -5.512 4.355 6.839 1.00 95.25 82 PHE A CA 1
ATOM 662 C C . PHE A 1 82 ? -4.697 4.195 5.569 1.00 95.25 82 PHE A C 1
ATOM 664 O O . PHE A 1 82 ? -5.241 4.085 4.471 1.00 95.25 82 PHE A O 1
ATOM 671 N N . VAL A 1 83 ? -3.379 4.130 5.728 1.00 96.56 83 VAL A N 1
ATOM 672 C CA . VAL A 1 83 ? -2.450 3.999 4.609 1.00 96.56 83 VAL A CA 1
ATOM 673 C C . VAL A 1 83 ? -1.501 2.845 4.877 1.00 96.56 83 VAL A C 1
ATOM 675 O O . VAL A 1 83 ? -0.827 2.811 5.905 1.00 96.56 83 VAL A O 1
ATOM 678 N N . LEU A 1 84 ? -1.434 1.918 3.927 1.00 96.88 84 LEU A N 1
ATOM 679 C CA . LEU A 1 84 ? -0.402 0.896 3.847 1.00 96.88 84 LEU A CA 1
ATOM 680 C C . LEU A 1 84 ? 0.537 1.255 2.698 1.00 96.88 84 LEU A C 1
ATOM 682 O O . LEU A 1 84 ? 0.161 1.157 1.532 1.00 96.88 84 LEU A O 1
ATOM 686 N N . PHE A 1 85 ? 1.763 1.647 3.031 1.00 95.88 85 PHE A N 1
ATOM 687 C CA . PHE A 1 85 ? 2.832 1.806 2.053 1.00 95.88 85 PHE A CA 1
ATOM 688 C C . PHE A 1 85 ? 3.617 0.500 1.916 1.00 95.88 85 PHE A C 1
ATOM 690 O O . PHE A 1 85 ? 4.062 -0.058 2.918 1.00 95.88 85 PHE A O 1
ATOM 697 N N . VAL A 1 86 ? 3.814 0.035 0.682 1.00 94.44 86 VAL A N 1
ATOM 698 C CA . VAL A 1 86 ? 4.670 -1.118 0.369 1.00 94.44 86 VAL A CA 1
ATOM 699 C C . VAL A 1 86 ? 5.635 -0.800 -0.762 1.00 94.44 86 VAL A C 1
ATOM 701 O O . VAL A 1 86 ? 5.347 0.009 -1.649 1.00 94.44 86 VAL A O 1
ATOM 704 N N . ASP A 1 87 ? 6.766 -1.496 -0.776 1.00 90.88 87 ASP A N 1
ATOM 705 C CA . ASP A 1 87 ? 7.676 -1.459 -1.909 1.00 90.88 87 ASP A CA 1
ATOM 706 C C . ASP A 1 87 ? 7.104 -2.196 -3.122 1.00 90.88 87 ASP A C 1
ATOM 708 O O . ASP A 1 87 ? 6.281 -3.105 -3.025 1.00 90.88 87 ASP A O 1
ATOM 712 N N . ALA A 1 88 ? 7.505 -1.741 -4.306 1.00 87.25 88 ALA A N 1
ATOM 713 C CA . ALA A 1 88 ? 6.864 -2.160 -5.542 1.00 87.25 88 ALA A CA 1
ATOM 714 C C . ALA A 1 88 ? 7.527 -3.397 -6.177 1.00 87.25 88 ALA A C 1
ATOM 716 O O . ALA A 1 88 ? 6.917 -4.010 -7.052 1.00 87.25 88 ALA A O 1
ATOM 717 N N . GLY A 1 89 ? 8.759 -3.745 -5.785 1.00 82.00 89 GLY A N 1
ATOM 718 C CA . GLY A 1 89 ? 9.603 -4.712 -6.501 1.00 82.00 89 GLY A CA 1
ATOM 719 C C . GLY A 1 89 ? 9.651 -6.127 -5.917 1.00 82.00 89 GLY A C 1
ATOM 720 O O . GLY A 1 89 ? 9.899 -7.071 -6.659 1.00 82.00 89 GLY A O 1
ATOM 721 N N . ASP A 1 90 ? 9.421 -6.289 -4.620 1.00 87.06 90 ASP A N 1
ATOM 722 C CA . ASP A 1 90 ? 9.725 -7.521 -3.880 1.00 87.06 90 ASP A CA 1
ATOM 723 C C . ASP A 1 90 ? 8.663 -7.876 -2.826 1.00 87.06 90 ASP A C 1
ATOM 725 O O . ASP A 1 90 ? 8.916 -8.642 -1.898 1.00 87.06 90 ASP A O 1
ATOM 729 N N . ILE A 1 91 ? 7.441 -7.371 -3.005 1.00 92.81 91 ILE A N 1
ATOM 730 C CA . ILE A 1 91 ? 6.316 -7.605 -2.098 1.00 92.81 91 ILE A CA 1
ATOM 731 C C . ILE A 1 91 ? 5.278 -8.523 -2.745 1.00 92.81 91 ILE A C 1
ATOM 733 O O . ILE A 1 91 ? 4.992 -8.452 -3.940 1.00 92.81 91 ILE A O 1
ATOM 737 N N . VAL A 1 92 ? 4.676 -9.385 -1.925 1.00 94.88 92 VAL A N 1
ATOM 738 C CA . VAL A 1 92 ? 3.539 -10.231 -2.297 1.00 94.88 92 VAL A CA 1
ATOM 739 C C . VAL A 1 92 ? 2.435 -10.046 -1.266 1.00 94.88 92 VAL A C 1
ATOM 741 O O . VAL A 1 92 ? 2.667 -10.188 -0.067 1.00 94.88 92 VAL A O 1
ATOM 744 N N . PHE A 1 93 ? 1.225 -9.760 -1.737 1.00 95.94 93 PHE A N 1
ATOM 745 C CA . PHE A 1 93 ? 0.038 -9.755 -0.890 1.00 95.94 93 PHE A CA 1
ATOM 746 C C . PHE A 1 93 ? -0.442 -11.187 -0.658 1.00 95.94 93 PHE A C 1
ATOM 748 O O . PHE A 1 93 ? -0.503 -11.975 -1.598 1.00 95.94 93 PHE A O 1
ATOM 755 N N . ASN A 1 94 ? -0.778 -11.509 0.591 1.00 95.44 94 ASN A N 1
ATOM 756 C CA . ASN A 1 94 ? -1.319 -12.806 0.996 1.00 95.44 94 ASN A CA 1
ATOM 757 C C . ASN A 1 94 ? -2.474 -12.603 1.987 1.00 95.44 94 ASN A C 1
ATOM 759 O O . ASN A 1 94 ? -2.335 -12.842 3.187 1.00 95.44 94 ASN A O 1
ATOM 763 N N . GLY A 1 95 ? -3.570 -12.063 1.468 1.00 94.06 95 GLY A N 1
ATOM 764 C CA . GLY A 1 95 ? -4.741 -11.625 2.226 1.00 94.06 95 GLY A CA 1
ATOM 765 C C . GLY A 1 95 ? -5.396 -10.445 1.519 1.00 94.06 95 GLY A C 1
ATOM 766 O O . GLY A 1 95 ? -4.712 -9.702 0.808 1.00 94.06 95 GLY A O 1
ATOM 767 N N . ASP A 1 96 ? -6.710 -10.310 1.663 1.00 95.44 96 ASP A N 1
ATOM 768 C CA . ASP A 1 96 ? -7.433 -9.178 1.088 1.00 95.44 96 ASP A CA 1
ATOM 769 C C . ASP A 1 96 ? -7.314 -7.910 1.945 1.00 95.44 96 ASP A C 1
ATOM 771 O O . ASP A 1 96 ? -6.696 -7.892 3.013 1.00 95.44 96 ASP A O 1
ATOM 775 N N . VAL A 1 97 ? -7.846 -6.804 1.424 1.00 94.00 97 VAL A N 1
ATOM 776 C CA . VAL A 1 97 ? -7.745 -5.489 2.069 1.00 94.00 97 VAL A CA 1
ATOM 777 C C . VAL A 1 97 ? -8.420 -5.456 3.445 1.00 94.00 97 VAL A C 1
ATOM 779 O O . VAL A 1 97 ? -7.913 -4.784 4.345 1.00 94.00 97 VAL A O 1
ATOM 782 N N . ASP A 1 98 ? -9.509 -6.207 3.623 1.00 93.00 98 ASP A N 1
ATOM 783 C CA . ASP A 1 98 ? -10.263 -6.260 4.874 1.00 93.00 98 ASP A CA 1
ATOM 784 C C . ASP A 1 98 ? -9.467 -7.034 5.931 1.00 93.00 98 ASP A C 1
ATOM 786 O O . ASP A 1 98 ? -9.293 -6.559 7.052 1.00 93.00 98 ASP A O 1
ATOM 790 N N . GLU A 1 99 ? -8.865 -8.166 5.557 1.00 95.12 99 GLU A N 1
ATOM 791 C CA . GLU A 1 99 ? -8.005 -8.941 6.451 1.00 95.12 99 GLU A CA 1
ATOM 792 C C . GLU A 1 99 ? -6.763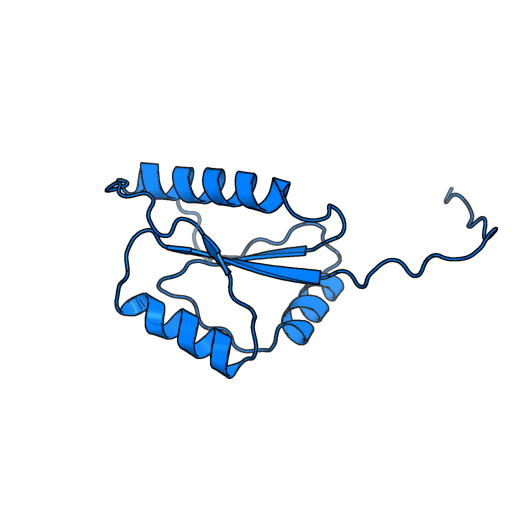 -8.153 6.900 1.00 95.12 99 GLU A C 1
ATOM 794 O O . GLU A 1 99 ? -6.374 -8.194 8.074 1.00 95.12 99 GLU A O 1
ATOM 799 N N . ILE A 1 100 ? -6.126 -7.423 5.980 1.00 94.88 100 ILE A N 1
ATOM 800 C CA . ILE A 1 100 ? -4.983 -6.557 6.296 1.00 94.88 100 ILE A CA 1
ATOM 801 C C . ILE A 1 100 ? -5.404 -5.473 7.296 1.00 94.88 100 ILE A C 1
ATOM 803 O O . ILE A 1 100 ? -4.711 -5.242 8.293 1.00 94.88 100 ILE A O 1
ATOM 807 N N . TYR A 1 101 ? -6.544 -4.829 7.044 1.00 94.44 101 TYR A N 1
ATOM 808 C CA . TYR A 1 101 ? -7.089 -3.791 7.908 1.00 94.44 101 TYR A CA 1
ATOM 809 C C . TYR A 1 101 ? -7.427 -4.319 9.308 1.00 94.44 101 TYR A C 1
ATOM 811 O O . TYR A 1 101 ? -6.983 -3.745 10.305 1.00 94.44 101 TYR A O 1
ATOM 819 N N . ASP A 1 102 ? -8.132 -5.445 9.403 1.00 94.12 102 ASP A N 1
ATOM 820 C CA . ASP A 1 102 ? -8.523 -6.055 10.675 1.00 94.12 102 ASP A CA 1
ATOM 821 C C . ASP A 1 102 ? -7.304 -6.424 11.527 1.00 94.12 102 ASP A C 1
ATOM 823 O O . ASP A 1 102 ? -7.273 -6.184 12.741 1.00 94.12 102 ASP A O 1
ATOM 827 N N . ARG A 1 103 ? -6.251 -6.959 10.893 1.00 94.56 103 ARG A N 1
ATOM 828 C CA . ARG A 1 103 ? -4.980 -7.256 11.569 1.00 94.56 103 ARG A CA 1
ATOM 829 C C . ARG A 1 103 ? -4.316 -5.990 12.100 1.00 94.56 103 ARG A C 1
ATOM 831 O O . ARG A 1 103 ? -3.835 -6.006 13.231 1.00 94.56 103 ARG A O 1
ATOM 838 N N . PHE A 1 104 ? -4.315 -4.900 11.334 1.00 94.06 104 PHE A N 1
ATOM 839 C CA . PHE A 1 104 ? -3.786 -3.614 11.789 1.00 94.06 104 PHE A CA 1
ATOM 840 C C . PHE A 1 104 ? -4.580 -3.059 12.981 1.00 94.06 104 PHE A C 1
ATOM 842 O O . PHE A 1 104 ? -3.991 -2.714 14.007 1.00 94.06 104 PHE A O 1
ATOM 849 N N . VAL A 1 105 ? -5.914 -3.045 12.903 1.00 93.19 105 VAL A N 1
ATOM 850 C CA . VAL A 1 105 ? -6.782 -2.573 13.996 1.00 93.19 105 VAL A CA 1
ATOM 851 C C . VAL A 1 105 ? -6.556 -3.383 15.271 1.00 93.19 105 VAL A C 1
ATOM 853 O O . VAL A 1 105 ? -6.499 -2.812 16.361 1.00 93.19 105 VAL A O 1
ATOM 856 N N . LYS A 1 106 ? -6.356 -4.700 15.149 1.00 94.69 106 LYS A N 1
ATOM 857 C CA . LYS A 1 106 ? -6.070 -5.587 16.283 1.00 94.69 106 LYS A CA 1
ATOM 858 C C . LYS A 1 106 ? -4.751 -5.266 16.995 1.00 94.69 106 LYS A C 1
ATOM 860 O O . LYS A 1 106 ? -4.653 -5.510 18.194 1.00 94.69 106 LYS A O 1
ATOM 865 N N . ILE A 1 107 ? -3.755 -4.717 16.294 1.00 95.19 107 ILE A N 1
ATOM 866 C CA . ILE A 1 107 ? -2.497 -4.258 16.913 1.00 95.19 107 ILE A CA 1
ATOM 867 C C . ILE A 1 107 ? -2.753 -3.049 17.830 1.00 95.19 107 ILE A C 1
ATOM 869 O O . ILE A 1 107 ? -2.033 -2.854 18.806 1.00 95.19 107 ILE A O 1
ATOM 873 N N . GLY A 1 108 ? -3.779 -2.240 17.541 1.00 92.25 108 GLY A N 1
ATOM 874 C CA . GLY A 1 108 ? -4.163 -1.096 18.372 1.00 92.25 108 GLY A CA 1
ATOM 875 C C . GLY A 1 108 ? -3.155 0.058 18.356 1.00 92.25 108 GLY A C 1
ATOM 876 O O . GLY A 1 108 ? -3.165 0.892 19.258 1.00 92.25 108 GLY A O 1
ATOM 877 N N . SER A 1 109 ? -2.279 0.107 17.348 1.00 92.94 109 SER A N 1
ATOM 878 C CA . SER A 1 109 ? -1.291 1.176 17.153 1.00 92.94 109 SER A CA 1
ATOM 879 C C . SER A 1 109 ? -1.744 2.151 16.068 1.00 92.94 109 SER A C 1
ATOM 881 O O . SER A 1 109 ? -2.480 1.781 15.159 1.00 92.94 109 SER A O 1
ATOM 883 N N . SER A 1 110 ? -1.294 3.406 16.142 1.00 92.81 110 SER A N 1
ATOM 884 C CA . SER A 1 110 ? -1.552 4.404 15.094 1.00 92.81 110 SER A CA 1
ATOM 885 C C . SER A 1 110 ? -0.660 4.221 13.866 1.00 92.81 110 SER A C 1
ATOM 887 O O . SER A 1 110 ? -1.057 4.590 12.766 1.00 92.81 110 SER A O 1
ATOM 889 N N . ILE A 1 111 ? 0.541 3.666 14.054 1.00 95.06 111 ILE A N 1
ATOM 890 C CA . ILE A 1 111 ? 1.539 3.406 13.012 1.00 95.06 111 ILE A CA 1
ATOM 891 C C . ILE A 1 111 ? 2.218 2.073 13.333 1.00 95.06 111 ILE A C 1
ATOM 893 O O . ILE A 1 111 ? 2.541 1.804 14.490 1.00 95.06 111 ILE A O 1
ATOM 897 N N . VAL A 1 112 ? 2.442 1.252 12.307 1.00 96.12 112 VAL A N 1
ATOM 898 C CA . VAL A 1 112 ? 3.173 -0.017 12.403 1.00 96.12 112 VAL A CA 1
ATOM 899 C C . VAL A 1 112 ? 4.201 -0.064 11.276 1.00 96.12 112 VAL A C 1
ATOM 901 O O . VAL A 1 112 ? 3.847 0.123 10.115 1.00 96.12 112 VAL A O 1
ATOM 904 N N . PHE A 1 113 ? 5.461 -0.319 11.625 1.00 95.50 113 PHE A N 1
ATOM 905 C CA . PHE A 1 113 ? 6.539 -0.578 10.667 1.00 95.50 113 PHE A CA 1
ATOM 906 C C . PHE A 1 113 ? 6.781 -2.085 10.551 1.00 95.50 113 PHE A C 1
ATOM 908 O O . PHE A 1 113 ? 6.536 -2.829 11.505 1.00 95.50 113 PHE A O 1
ATOM 915 N N . ASN A 1 114 ? 7.268 -2.544 9.395 1.00 93.12 114 ASN A N 1
ATOM 916 C CA . ASN A 1 114 ? 7.770 -3.910 9.279 1.00 93.12 114 ASN A CA 1
ATOM 917 C C . ASN A 1 114 ? 8.971 -4.098 10.221 1.00 93.12 114 ASN A C 1
ATOM 919 O O . ASN A 1 114 ? 9.722 -3.162 10.487 1.00 93.12 114 ASN A O 1
ATOM 923 N N . ALA A 1 115 ? 9.140 -5.314 10.735 1.00 92.62 115 ALA A N 1
ATOM 924 C CA . ALA A 1 115 ? 10.289 -5.673 11.554 1.00 92.62 115 ALA A CA 1
ATOM 925 C C . ALA A 1 115 ? 11.280 -6.491 10.722 1.00 92.62 115 ALA A C 1
ATOM 927 O O . ALA A 1 115 ? 10.881 -7.397 9.989 1.00 92.62 115 ALA A O 1
ATOM 928 N N . GLU A 1 116 ? 12.566 -6.193 10.878 1.00 92.12 116 GLU A N 1
ATOM 929 C CA . GLU A 1 116 ? 13.668 -6.912 10.240 1.00 92.12 116 GLU A CA 1
ATOM 930 C C . GLU A 1 116 ? 14.656 -7.399 11.304 1.00 92.12 116 GLU A C 1
ATOM 932 O O . GLU A 1 116 ? 14.748 -6.841 12.398 1.00 92.12 116 GLU A O 1
ATOM 937 N N . SER A 1 117 ? 15.387 -8.473 11.004 1.00 93.25 117 SER A N 1
ATOM 938 C CA . SER A 1 117 ? 16.352 -9.069 11.938 1.00 93.25 117 SER A CA 1
ATOM 939 C C . SER A 1 117 ? 17.649 -8.267 12.068 1.00 93.25 117 SER A C 1
ATOM 941 O O . SER A 1 117 ? 18.444 -8.537 12.969 1.00 93.25 117 SER A O 1
ATOM 943 N N . GLN A 1 118 ? 17.881 -7.304 11.176 1.00 91.81 118 GLN A N 1
ATOM 944 C CA . GLN A 1 118 ? 19.103 -6.512 11.110 1.00 91.81 118 GLN A CA 1
ATOM 945 C C . GLN A 1 118 ? 18.785 -5.023 11.236 1.00 91.81 118 GLN A C 1
ATOM 947 O O . GLN A 1 118 ? 17.800 -4.533 10.692 1.00 91.81 118 GLN A O 1
ATOM 952 N N . CYS A 1 119 ? 19.652 -4.304 11.948 1.00 88.44 119 CYS A N 1
ATOM 953 C CA . CYS A 1 119 ? 19.656 -2.848 11.954 1.00 88.44 119 CYS A CA 1
ATOM 954 C C . CYS A 1 119 ? 20.635 -2.374 10.875 1.00 88.44 119 CYS A C 1
ATOM 956 O O . CYS A 1 119 ? 21.846 -2.542 11.021 1.00 88.44 119 CYS A O 1
ATOM 958 N N . SER A 1 120 ? 20.097 -1.831 9.788 1.00 79.06 120 SER A N 1
ATOM 959 C CA . SER A 1 120 ? 20.862 -1.327 8.645 1.00 79.06 120 SER A CA 1
ATOM 960 C C . SER A 1 120 ? 21.061 0.181 8.813 1.00 79.06 120 SER A C 1
ATOM 962 O O . SER A 1 120 ? 20.079 0.923 8.798 1.00 79.06 120 SER A O 1
ATOM 964 N N . GLY A 1 121 ? 22.306 0.621 9.024 1.00 56.41 121 GLY A N 1
ATOM 965 C CA . GLY A 1 121 ? 22.697 2.031 9.185 1.00 56.41 121 GLY A CA 1
ATOM 966 C C . GLY A 1 121 ? 23.523 2.551 8.021 1.00 56.41 121 GLY A C 1
ATOM 967 O O . GLY A 1 121 ? 24.300 1.748 7.458 1.00 56.41 121 GLY A O 1
#

pLDDT: mean 81.28, std 18.01, range [39.28, 97.06]

Mean predicted aligned error: 9.07 Å

Secondary structure (DSSP, 8-state):
-PPPP---S----PPPP-EEEEEE-SS--TTHHHHHHHHHHTT--EEEE-TT------HHHHHHHHHHHHHHHHTTS-TTSEEEEE-SSS----S-HHHHHHHHHHHT-S--PPP-SS---

Foldseek 3Di:
DDDDDDDDDDPPPDPPAAEAEEEEDQDDDPLLCQAVVLCVVQVNPYHYWNHPPVDPQDPVSVVVVRVVRVVVVVVPDDPRHHYHYDYRRHDGDDHHRVVVVVVVVVVVDPDDDDDDPDDDD

Organism: NCBI:txid73025

Solvent-accessible surface area (backbone atoms only — not comparable to full-atom values): 7738 Å² total; per-residue (Å²): 134,85,84,77,90,79,89,79,79,81,80,70,74,71,75,80,71,46,79,44,36,37,26,60,42,65,67,95,54,78,53,32,53,53,25,54,50,26,21,59,77,28,66,32,77,72,44,74,42,56,66,76,68,81,66,90,60,52,73,72,53,39,56,54,46,48,54,52,52,48,52,60,52,56,72,72,51,66,90,79,45,44,78,45,80,46,72,37,56,86,42,72,55,89,57,34,54,65,58,55,48,53,56,48,60,72,69,71,58,96,74,85,78,90,86,71,99,67,90,87,129

Nearest PDB structures (foldseek):
  8one-assembly1_A  TM=8.866E-01  e=1.789E-03  Homo sapiens
  6t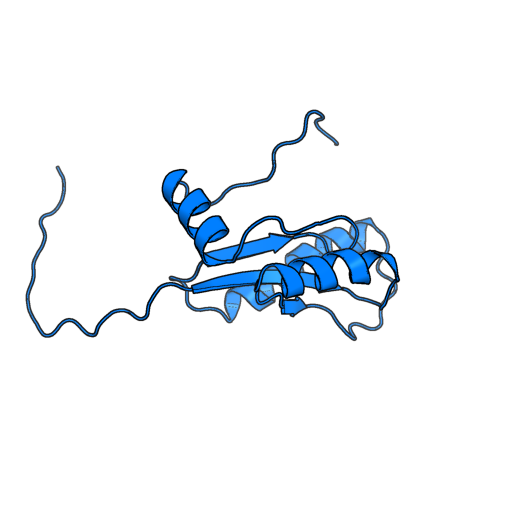ez-assembly1_A-2  TM=8.354E-01  e=9.861E-04  Homo sapiens
  6fxr-assembly1_A  TM=8.258E-01  e=8.639E-04  Homo sapiens
  3zf8-assembly1_A-2  TM=2.533E-01  e=2.767E+00  Saccharomyces cerevisiae S288C

Radius of gyration: 17.65 Å; Cα contacts (8 Å, |Δi|>4): 113; chains: 1; bounding box: 51×28×50 Å